Protein AF-A0A080YY09-F1 (afdb_monomer)

Organism: NCBI:txid1317066

Structure (mmCIF, N/CA/C/O backbone):
data_AF-A0A080YY09-F1
#
_entry.id   AF-A0A080YY09-F1
#
loop_
_atom_site.group_PDB
_atom_site.id
_atom_site.type_symbol
_atom_site.label_atom_id
_atom_site.label_alt_id
_atom_site.label_comp_id
_atom_site.label_asym_id
_atom_site.label_entity_id
_atom_site.label_seq_id
_atom_site.pdbx_PDB_ins_code
_atom_site.Cartn_x
_atom_site.Cartn_y
_atom_site.Cartn_z
_atom_site.occupancy
_atom_site.B_iso_or_equiv
_atom_site.auth_seq_id
_atom_site.auth_comp_id
_atom_site.auth_asym_id
_atom_site.auth_atom_id
_atom_site.pdbx_PDB_model_num
ATOM 1 N N . MET A 1 1 ? -15.129 48.599 1.456 1.00 38.81 1 MET A N 1
ATOM 2 C CA . MET A 1 1 ? -16.498 48.045 1.531 1.00 38.81 1 MET A CA 1
ATOM 3 C C . MET A 1 1 ? -16.406 46.542 1.775 1.00 38.81 1 MET A C 1
AT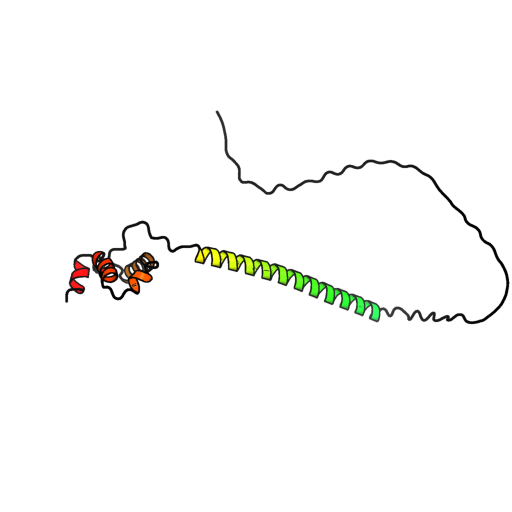OM 5 O O . MET A 1 1 ? -15.587 45.907 1.130 1.00 38.81 1 MET A O 1
ATOM 9 N N . ALA A 1 2 ? -17.228 46.050 2.710 1.00 42.97 2 ALA A N 1
ATOM 10 C CA . ALA A 1 2 ? -17.610 44.659 3.004 1.00 42.97 2 ALA A CA 1
ATOM 11 C C . ALA A 1 2 ? -16.547 43.654 3.515 1.00 42.97 2 ALA A C 1
ATOM 13 O O . ALA A 1 2 ? -15.834 43.005 2.757 1.00 42.97 2 ALA A O 1
ATOM 14 N N . LEU A 1 3 ? -16.560 43.473 4.844 1.00 51.44 3 LEU A N 1
ATOM 15 C CA . LEU A 1 3 ? -16.203 42.243 5.557 1.00 51.44 3 LEU A CA 1
ATOM 16 C C . LEU A 1 3 ? -17.074 41.071 5.079 1.00 51.44 3 LEU A C 1
ATOM 18 O O . LEU A 1 3 ? -18.233 41.314 4.773 1.00 51.44 3 LEU A O 1
ATOM 22 N N . ASN A 1 4 ? -16.577 39.829 5.143 1.00 49.72 4 ASN A N 1
ATOM 23 C CA . ASN A 1 4 ? -17.364 38.675 5.615 1.00 49.72 4 ASN A CA 1
ATOM 24 C C . ASN A 1 4 ? -16.468 37.445 5.842 1.00 49.72 4 ASN A C 1
ATOM 26 O O . ASN A 1 4 ? -16.168 36.665 4.943 1.00 49.72 4 ASN A O 1
ATOM 30 N N . ARG A 1 5 ? -16.036 37.295 7.095 1.00 50.12 5 ARG A N 1
ATOM 31 C CA . ARG A 1 5 ? -15.575 36.033 7.685 1.00 50.12 5 ARG A CA 1
ATOM 32 C C . ARG A 1 5 ? -16.795 35.340 8.308 1.00 50.12 5 ARG A C 1
ATOM 34 O O . ARG A 1 5 ? -17.715 36.041 8.725 1.00 50.12 5 ARG A O 1
ATOM 41 N N . SER A 1 6 ? -16.681 34.023 8.518 1.00 55.12 6 SER A N 1
ATOM 42 C CA . SER A 1 6 ? -17.500 33.139 9.388 1.00 55.12 6 SER A CA 1
ATOM 43 C C . SER A 1 6 ? -18.573 32.293 8.657 1.00 55.12 6 SER A C 1
ATOM 45 O O . SER A 1 6 ? -19.005 32.713 7.588 1.00 55.12 6 SER A O 1
ATOM 47 N N . PRO A 1 7 ? -19.051 31.143 9.209 1.00 55.28 7 PRO A N 1
ATOM 48 C CA . PRO A 1 7 ? -18.809 30.646 10.569 1.00 55.28 7 PRO A CA 1
ATOM 49 C C . PRO A 1 7 ? -18.536 29.141 10.758 1.00 55.28 7 PRO A C 1
ATOM 51 O O . PRO A 1 7 ? -19.174 28.260 10.196 1.00 55.28 7 PRO A O 1
ATOM 54 N N . ASN A 1 8 ? -17.637 28.882 11.706 1.00 44.91 8 ASN A N 1
ATOM 55 C CA . ASN A 1 8 ? -17.555 27.655 12.491 1.00 44.91 8 ASN A CA 1
ATOM 56 C C . ASN A 1 8 ? -18.797 27.567 13.416 1.00 44.91 8 ASN A C 1
ATOM 58 O O . ASN A 1 8 ? -19.003 28.501 14.202 1.00 44.91 8 ASN A O 1
ATOM 62 N N . PRO A 1 9 ? -19.636 26.518 13.357 1.00 52.38 9 PRO A N 1
ATOM 63 C CA . PRO A 1 9 ? -20.796 26.411 14.232 1.00 52.38 9 PRO A CA 1
ATOM 64 C C . PRO A 1 9 ? -20.376 25.869 15.605 1.00 52.38 9 PRO A C 1
ATOM 66 O O . PRO A 1 9 ? -20.048 24.697 15.767 1.00 52.38 9 PRO A O 1
ATOM 69 N N . ARG A 1 10 ? -20.405 26.730 16.630 1.00 57.19 10 ARG A N 1
ATOM 70 C CA . ARG A 1 10 ? -20.359 26.285 18.032 1.00 57.19 10 ARG A CA 1
ATOM 71 C C . ARG A 1 10 ? -21.714 25.687 18.448 1.00 57.19 10 ARG A C 1
ATOM 73 O O . ARG A 1 10 ? -22.747 26.207 18.020 1.00 57.19 10 ARG A O 1
ATOM 80 N N . PRO A 1 11 ? -21.745 24.683 19.344 1.00 46.56 11 PRO A N 1
ATOM 81 C CA . PRO A 1 11 ? -22.983 24.188 19.938 1.00 46.56 11 PRO A CA 1
ATOM 82 C C . PRO A 1 11 ? -23.660 25.283 20.770 1.00 46.56 11 PRO A C 1
ATOM 84 O O . PRO A 1 11 ? -23.044 25.912 21.634 1.00 46.56 11 PRO A O 1
ATOM 87 N N . ARG A 1 12 ? -24.942 25.521 20.496 1.00 53.28 12 ARG A N 1
ATOM 88 C CA . ARG A 1 12 ? -25.783 26.506 21.181 1.00 53.28 12 ARG A CA 1
ATOM 89 C C . ARG A 1 12 ? -26.104 26.003 22.590 1.00 53.28 12 ARG A C 1
ATOM 91 O O . ARG A 1 12 ? -26.908 25.092 22.747 1.00 53.28 12 ARG A O 1
ATOM 98 N N . GLN A 1 13 ? -25.511 26.616 23.614 1.00 45.34 13 GLN A N 1
ATOM 99 C CA . GLN A 1 13 ? -26.005 26.473 24.983 1.00 45.34 13 GLN A CA 1
ATOM 100 C C . GLN A 1 13 ? -27.384 27.135 25.091 1.00 45.34 13 GLN A C 1
ATOM 102 O O . GLN A 1 13 ? -27.532 28.332 24.836 1.00 45.34 13 GLN A O 1
ATOM 107 N N . GLN A 1 14 ? -28.403 26.356 25.451 1.00 44.34 14 GLN A N 1
ATOM 108 C CA . GLN A 1 14 ? -29.708 26.886 25.830 1.00 44.34 14 GLN A CA 1
ATOM 109 C C . GLN A 1 14 ? -29.612 27.455 27.248 1.00 44.34 14 GLN A C 1
ATOM 111 O O . GLN A 1 14 ? -29.390 26.737 28.220 1.00 44.34 14 GLN A O 1
ATOM 116 N N . ARG A 1 15 ? -29.750 28.779 27.354 1.00 41.41 15 ARG A N 1
ATOM 117 C CA . ARG A 1 15 ? -29.852 29.504 28.619 1.00 41.41 15 ARG A CA 1
ATOM 118 C C . ARG A 1 15 ? -31.329 29.616 29.015 1.00 41.41 15 ARG A C 1
ATOM 120 O O . ARG A 1 15 ? -32.157 30.014 28.202 1.00 41.41 15 ARG A O 1
ATOM 127 N N . ARG A 1 16 ? -31.580 29.251 30.275 1.00 44.41 16 ARG A N 1
ATOM 128 C CA . ARG A 1 16 ? -32.773 29.412 31.126 1.00 44.41 16 ARG A CA 1
ATOM 129 C C . ARG A 1 16 ? -33.778 30.492 30.693 1.00 44.41 16 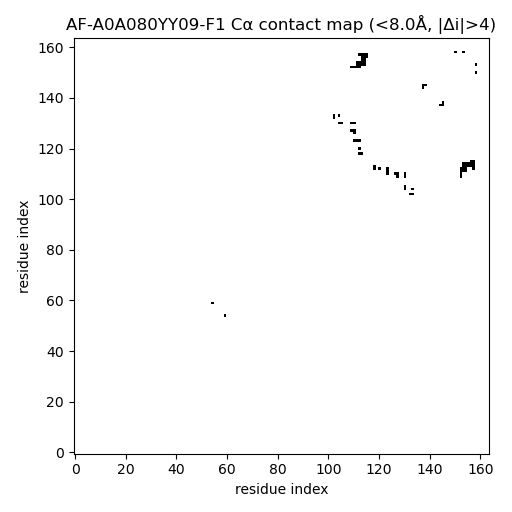ARG A C 1
ATOM 131 O O . ARG A 1 16 ? -33.380 31.633 30.463 1.00 44.41 16 ARG A O 1
ATOM 138 N N . ARG A 1 17 ? -35.074 30.174 30.793 1.00 40.00 17 ARG A N 1
ATOM 139 C CA . ARG A 1 17 ? -36.097 31.141 31.217 1.00 40.00 17 ARG A CA 1
ATOM 140 C C . ARG A 1 17 ? -36.647 30.713 32.573 1.00 40.00 17 ARG A C 1
ATOM 142 O O . ARG A 1 17 ? -37.019 29.563 32.765 1.00 40.00 17 ARG A O 1
ATOM 149 N N . HIS A 1 18 ? -36.553 31.655 33.495 1.00 37.75 18 HIS A N 1
ATOM 150 C CA . HIS A 1 18 ? -37.134 31.682 34.822 1.00 37.75 18 HIS A CA 1
ATOM 151 C C . HIS A 1 18 ? -38.303 32.657 34.684 1.00 37.75 18 HIS A C 1
ATOM 153 O O . HIS A 1 18 ? -38.074 33.785 34.245 1.00 37.75 18 HIS A O 1
ATOM 159 N N . GLU A 1 19 ? -39.516 32.207 34.967 1.00 47.28 19 GLU A N 1
ATOM 160 C CA . GLU A 1 19 ? -40.680 33.070 35.147 1.00 47.28 19 GLU A CA 1
ATOM 161 C C . GLU A 1 19 ? -41.194 32.759 36.551 1.00 47.28 19 GLU A C 1
ATOM 163 O O . GLU A 1 19 ? -41.622 31.646 36.853 1.00 47.28 19 GLU A O 1
ATOM 168 N N . GLU A 1 20 ? -40.969 33.728 37.428 1.00 44.62 20 GLU A N 1
ATOM 169 C CA . GLU A 1 20 ? -41.527 33.853 38.763 1.00 44.62 20 GLU A CA 1
ATOM 170 C C . GLU A 1 20 ? -42.828 34.634 38.589 1.00 44.62 20 GLU A C 1
ATOM 172 O O . GLU A 1 20 ? -42.803 35.689 37.955 1.00 44.62 20 GLU A O 1
ATOM 177 N N . ASP A 1 21 ? -43.943 34.144 39.128 1.00 42.28 21 ASP A N 1
ATOM 178 C CA . ASP A 1 21 ? -45.008 35.053 39.529 1.00 42.28 21 ASP A CA 1
ATOM 179 C C . ASP A 1 21 ? -45.765 34.526 40.749 1.00 42.28 21 ASP A C 1
ATOM 181 O O . ASP A 1 21 ? -46.012 33.329 40.920 1.00 42.28 21 ASP A O 1
ATOM 185 N N . THR A 1 22 ? -46.037 35.474 41.632 1.00 41.75 22 THR A N 1
ATOM 186 C CA . THR A 1 22 ? -46.423 35.341 43.035 1.00 41.75 22 THR A CA 1
ATOM 187 C C . THR A 1 22 ? -47.904 35.670 43.205 1.00 41.75 22 THR A C 1
ATOM 189 O O . THR A 1 22 ? -48.343 36.682 42.676 1.00 41.75 22 THR A O 1
ATOM 192 N N . ALA A 1 23 ? -48.637 34.878 43.999 1.00 33.62 23 ALA A N 1
ATOM 193 C CA . ALA A 1 23 ? -49.750 35.263 44.899 1.00 33.62 23 ALA A CA 1
ATOM 194 C C . ALA A 1 23 ? -50.483 33.972 45.324 1.00 33.62 23 ALA A C 1
ATOM 196 O O . ALA A 1 23 ? -50.887 33.182 44.480 1.00 33.62 23 ALA A O 1
ATOM 197 N N . ALA A 1 24 ? -50.480 33.582 46.602 1.00 36.78 24 ALA A N 1
ATOM 198 C CA . ALA A 1 24 ? -51.454 34.005 47.615 1.00 36.78 24 ALA A CA 1
ATOM 199 C C . ALA A 1 24 ? -52.913 33.838 47.153 1.00 36.78 24 ALA A C 1
ATOM 201 O O . ALA A 1 24 ? -53.372 34.636 46.351 1.00 36.78 24 ALA A O 1
ATOM 202 N N . ASP A 1 25 ? -53.634 32.842 47.678 1.00 32.41 25 ASP A N 1
ATOM 203 C CA . ASP A 1 25 ? -54.825 33.065 48.511 1.00 32.41 25 ASP A CA 1
ATOM 204 C C . ASP A 1 25 ? -55.395 31.730 49.036 1.00 32.41 25 ASP A C 1
ATOM 206 O O . ASP A 1 25 ? -55.032 30.635 48.610 1.00 32.41 25 ASP A O 1
ATOM 210 N N . ALA A 1 26 ? -56.232 31.884 50.047 1.00 31.84 26 ALA A N 1
ATOM 211 C CA . ALA A 1 26 ? -56.704 30.973 51.056 1.00 31.84 26 ALA A CA 1
ATOM 212 C C . ALA A 1 26 ? -57.734 29.907 50.629 1.00 31.84 26 ALA A C 1
ATOM 214 O O . ALA A 1 26 ? -58.303 29.909 49.544 1.00 31.84 26 ALA A O 1
ATOM 215 N N . ALA A 1 27 ? -58.056 29.106 51.651 1.00 35.84 27 ALA A N 1
ATOM 216 C CA . ALA A 1 27 ? -59.385 28.604 52.005 1.00 35.84 27 ALA A CA 1
ATOM 217 C C . ALA A 1 27 ? -59.699 27.130 51.690 1.00 35.84 27 ALA A C 1
ATOM 219 O O . ALA A 1 27 ? -60.125 26.749 50.610 1.00 35.84 27 ALA A O 1
ATOM 220 N N . SER A 1 28 ? -59.571 26.335 52.758 1.00 34.06 28 SER A N 1
ATOM 221 C CA . SER A 1 28 ? -60.676 25.622 53.414 1.00 34.06 28 SER A CA 1
ATOM 222 C C . SER A 1 28 ? -61.666 24.848 52.534 1.00 34.06 28 SER A C 1
ATOM 224 O O . SER A 1 28 ? -62.522 25.425 51.869 1.00 34.06 28 SER A O 1
ATOM 226 N N . SER A 1 29 ? -61.686 23.526 52.710 1.00 37.84 29 SER A N 1
ATOM 227 C CA . SER A 1 29 ? -62.950 22.798 52.864 1.00 37.84 29 SER A CA 1
ATOM 228 C C . SER A 1 29 ? -62.749 21.551 53.714 1.00 37.84 29 SER A C 1
ATOM 230 O O . SER A 1 29 ? -62.227 20.526 53.287 1.00 37.84 29 SER A O 1
ATOM 232 N N . THR A 1 30 ? -63.171 21.699 54.962 1.00 36.06 30 THR A N 1
ATOM 233 C CA . THR A 1 30 ? -63.613 20.661 55.882 1.00 36.06 30 THR A CA 1
ATOM 234 C C . THR A 1 30 ? -64.751 19.866 55.243 1.00 36.06 30 THR A C 1
ATOM 236 O O . THR A 1 30 ? -65.733 20.459 54.800 1.00 36.06 30 THR A O 1
ATOM 239 N N . GLN A 1 31 ? -64.692 18.536 55.286 1.00 38.78 31 GLN A N 1
ATOM 240 C CA . GLN A 1 31 ? -65.915 17.744 55.343 1.00 38.78 31 GLN A CA 1
ATOM 241 C C . GLN A 1 31 ? -65.738 16.597 56.334 1.00 38.78 31 GLN A C 1
ATOM 243 O O . GLN A 1 31 ? -64.990 15.647 56.135 1.00 38.78 31 GLN A O 1
ATOM 248 N N . SER A 1 32 ? -66.402 16.807 57.459 1.00 37.81 32 SER A N 1
ATOM 249 C CA . SER A 1 32 ? -66.756 15.870 58.507 1.00 37.81 32 SER A CA 1
ATOM 250 C C . SER A 1 32 ? -67.634 14.744 57.969 1.00 37.81 32 SER A C 1
ATOM 252 O O . SER A 1 32 ? -68.620 15.029 57.291 1.00 37.81 32 SER A O 1
ATOM 254 N N . ASP A 1 33 ? -67.361 13.512 58.390 1.00 35.28 33 ASP A N 1
ATOM 255 C CA . ASP A 1 33 ? -68.441 12.575 58.674 1.00 35.28 33 ASP A CA 1
ATOM 256 C C . ASP A 1 33 ? -68.175 11.875 60.010 1.00 35.28 33 ASP A C 1
ATOM 258 O O . ASP A 1 33 ? -67.083 11.375 60.289 1.00 35.28 33 ASP A O 1
ATOM 262 N N . THR A 1 34 ? -69.179 11.957 60.870 1.00 38.97 34 THR A N 1
ATOM 263 C CA . THR A 1 34 ? -69.212 11.478 62.250 1.00 38.97 34 THR A CA 1
ATOM 264 C C . THR A 1 34 ? -70.168 10.299 62.300 1.00 38.97 34 THR A C 1
ATOM 266 O O . THR A 1 34 ? -71.368 10.487 62.126 1.00 38.97 34 THR A O 1
ATOM 269 N N . GLY A 1 35 ? -69.660 9.109 62.613 1.00 34.41 35 GLY A N 1
ATOM 270 C CA . GLY A 1 35 ? -70.469 7.952 62.991 1.00 34.41 35 GLY A CA 1
ATOM 271 C C . GLY A 1 35 ? -69.986 7.404 64.328 1.00 34.41 35 GLY A C 1
ATOM 272 O O . GLY A 1 35 ? -68.943 6.764 64.398 1.00 34.41 35 GLY A O 1
ATOM 273 N N . VAL A 1 36 ? -70.731 7.703 65.391 1.00 38.78 36 VAL A N 1
ATOM 274 C CA . VAL A 1 36 ? -70.530 7.196 66.754 1.00 38.78 36 VAL A CA 1
ATOM 275 C C . VAL A 1 36 ? -71.241 5.851 66.898 1.00 38.78 36 VAL A C 1
ATOM 277 O O . VAL A 1 36 ? -72.421 5.754 66.572 1.00 38.78 36 VAL A O 1
ATOM 280 N N . ALA A 1 37 ? -70.567 4.861 67.480 1.00 41.22 37 ALA A N 1
ATOM 281 C CA . ALA A 1 37 ? -71.207 3.834 68.297 1.00 41.22 37 ALA A CA 1
ATOM 282 C C . ALA A 1 37 ? -70.211 3.352 69.361 1.00 41.22 37 ALA A C 1
ATOM 284 O O . ALA A 1 37 ? -69.169 2.776 69.061 1.00 41.22 37 ALA A O 1
ATOM 285 N N . THR A 1 38 ? -70.531 3.671 70.609 1.00 40.59 38 THR A N 1
ATOM 286 C CA . THR A 1 38 ? -69.945 3.122 71.831 1.00 40.59 38 THR A CA 1
ATOM 287 C C . THR A 1 38 ? -70.440 1.692 72.046 1.00 40.59 38 THR A C 1
ATOM 289 O O . THR A 1 38 ? -71.621 1.446 71.812 1.00 40.59 38 THR A O 1
ATOM 292 N N . ASP A 1 39 ? -69.592 0.803 72.570 1.00 35.97 39 ASP A N 1
ATOM 293 C CA . ASP A 1 39 ? -69.738 0.217 73.921 1.00 35.97 39 ASP A CA 1
ATOM 294 C C . ASP A 1 39 ? -69.119 -1.199 74.035 1.00 35.97 39 ASP A C 1
ATOM 296 O O . ASP A 1 39 ? -69.415 -2.052 73.206 1.00 35.97 39 ASP A O 1
ATOM 300 N N . SER A 1 40 ? -68.319 -1.391 75.103 1.00 41.78 40 SER A N 1
ATOM 301 C CA . SER A 1 40 ? -67.921 -2.641 75.799 1.00 41.78 40 SER A CA 1
ATOM 302 C C . SER A 1 40 ? -67.243 -3.763 74.968 1.00 41.78 40 SER A C 1
ATOM 304 O O . SER A 1 40 ? -67.617 -4.050 73.847 1.00 41.78 40 SER A O 1
ATOM 306 N N . GLU A 1 41 ? -66.209 -4.494 75.385 1.00 36.38 41 GLU A N 1
ATOM 307 C CA . GLU A 1 41 ? -65.696 -4.880 76.693 1.00 36.38 41 GLU A CA 1
ATOM 308 C C . GLU A 1 41 ? -64.269 -5.447 76.494 1.00 36.38 41 GLU A C 1
ATOM 310 O O . GLU A 1 41 ? -63.876 -5.841 75.398 1.00 36.38 41 GLU A O 1
ATOM 315 N N . LEU A 1 42 ? -63.514 -5.444 77.583 1.00 49.94 42 LEU A N 1
ATOM 316 C CA . LEU A 1 42 ? -62.181 -5.990 77.837 1.00 49.94 42 LEU A CA 1
ATOM 317 C C . LEU A 1 42 ? -61.810 -7.273 77.062 1.00 49.94 42 LEU A C 1
ATOM 319 O O . LEU A 1 42 ? -62.446 -8.303 77.251 1.00 49.94 42 LEU A O 1
ATOM 323 N N . ASP A 1 43 ? -60.672 -7.258 76.361 1.00 35.47 43 ASP A N 1
ATOM 324 C CA . ASP A 1 43 ? -59.753 -8.399 76.409 1.00 35.47 43 ASP A CA 1
ATOM 325 C C . ASP A 1 43 ? -58.303 -7.945 76.220 1.00 35.47 43 ASP A C 1
ATOM 327 O O . ASP A 1 43 ? -57.978 -7.091 75.388 1.00 35.47 43 ASP A O 1
ATOM 331 N N . MET A 1 44 ? -57.446 -8.482 77.081 1.00 54.44 44 MET A N 1
ATOM 332 C CA . MET A 1 44 ? -56.005 -8.324 77.016 1.00 54.44 44 MET A CA 1
ATOM 333 C C . MET A 1 44 ? -55.488 -8.965 75.731 1.00 54.44 44 MET A C 1
ATOM 335 O O . MET A 1 44 ? -55.701 -10.142 75.507 1.00 54.44 44 MET A O 1
ATOM 339 N N . ASP A 1 45 ? -54.711 -8.225 74.951 1.00 37.56 45 ASP A N 1
ATOM 340 C CA . ASP A 1 45 ? -53.326 -8.608 74.675 1.00 37.56 45 ASP A CA 1
ATOM 341 C C . ASP A 1 45 ? -52.706 -7.517 73.811 1.00 37.56 45 ASP A C 1
ATOM 343 O O . ASP A 1 45 ? -52.910 -7.414 72.603 1.00 37.56 45 ASP A O 1
ATOM 347 N N . ILE A 1 46 ? -51.946 -6.648 74.469 1.00 42.47 46 ILE A N 1
ATOM 348 C CA . ILE A 1 46 ? -51.023 -5.751 73.793 1.00 42.47 46 ILE A CA 1
ATOM 349 C C . ILE A 1 46 ? -49.801 -6.618 73.476 1.00 42.47 46 ILE A C 1
ATOM 351 O O . ILE A 1 46 ? -49.060 -6.940 74.411 1.00 42.47 46 ILE A O 1
ATOM 355 N N . PRO A 1 47 ? -49.489 -6.970 72.213 1.00 42.97 47 PRO A N 1
ATOM 356 C CA . PRO A 1 47 ? -48.135 -7.373 71.895 1.00 42.97 47 PRO A CA 1
ATOM 357 C C . PRO A 1 47 ? -47.275 -6.107 71.947 1.00 42.97 47 PRO A C 1
ATOM 359 O O . PRO A 1 47 ? -46.940 -5.498 70.932 1.00 42.97 47 PRO A O 1
ATOM 362 N N . HIS A 1 48 ? -46.893 -5.700 73.157 1.00 43.44 48 HIS A N 1
ATOM 363 C CA . HIS A 1 48 ? -45.765 -4.807 73.363 1.00 43.44 48 HIS A CA 1
ATOM 364 C C . HIS A 1 48 ? -44.505 -5.630 73.074 1.00 43.44 48 HIS A C 1
ATOM 366 O O . HIS A 1 48 ? -43.774 -6.037 73.967 1.00 43.44 48 HIS A O 1
ATOM 372 N N . SER A 1 49 ? -44.226 -5.870 71.794 1.00 43.22 49 SER A N 1
ATOM 373 C CA . SER A 1 49 ? -42.843 -6.026 71.349 1.00 43.22 49 SER A CA 1
ATOM 374 C C . SER A 1 49 ? -42.320 -4.652 70.963 1.00 43.22 49 SER A C 1
ATOM 376 O O . SER A 1 49 ? -41.984 -4.376 69.816 1.00 43.22 49 SER A O 1
ATOM 378 N N . THR A 1 50 ? -42.204 -3.777 71.964 1.00 51.88 50 THR A N 1
ATOM 379 C CA . THR A 1 50 ? -41.209 -2.708 71.901 1.00 51.88 50 THR A CA 1
ATOM 380 C C . THR A 1 50 ? -39.854 -3.348 72.188 1.00 51.88 50 THR A C 1
ATOM 382 O O . THR A 1 50 ? -39.270 -3.153 73.247 1.00 51.88 50 THR A O 1
ATOM 385 N N . GLN A 1 51 ? -39.346 -4.145 71.249 1.00 46.09 51 GLN A N 1
ATOM 386 C CA . GLN A 1 51 ? -37.913 -4.395 71.172 1.00 46.09 51 GLN A CA 1
ATOM 387 C C . GLN A 1 51 ? -37.365 -3.464 70.095 1.00 46.09 51 GLN A C 1
ATOM 389 O O . GLN A 1 51 ? -36.948 -3.875 69.016 1.00 46.09 51 GLN A O 1
ATOM 394 N N . GLN A 1 52 ? -37.388 -2.164 70.395 1.00 47.03 52 GLN A N 1
ATOM 395 C CA . GLN A 1 52 ? -36.391 -1.280 69.815 1.00 47.03 52 GLN A CA 1
ATOM 396 C C . GLN A 1 52 ? -35.071 -1.703 70.457 1.00 47.03 52 GLN A C 1
ATOM 398 O O . GLN A 1 52 ? -34.714 -1.240 71.540 1.00 47.03 52 GLN A O 1
ATOM 403 N N . SER A 1 53 ? -34.389 -2.661 69.820 1.00 54.72 53 SER A N 1
ATOM 404 C CA . SER A 1 53 ? -32.967 -2.878 70.059 1.00 54.72 53 SER A CA 1
ATOM 405 C C . SER A 1 53 ? -32.289 -1.512 70.055 1.00 54.72 53 SER A C 1
ATOM 407 O O . SER A 1 53 ? -32.646 -0.673 69.216 1.00 54.72 53 SER A O 1
ATOM 409 N N . PRO A 1 54 ? -31.330 -1.256 70.960 1.00 55.38 54 PRO A N 1
ATOM 410 C CA . PRO A 1 54 ? -30.517 -0.062 70.828 1.00 55.38 54 PRO A CA 1
ATOM 411 C C . PRO A 1 54 ? -29.973 -0.091 69.403 1.00 55.38 54 PRO A C 1
ATOM 413 O O . PRO A 1 54 ? -29.485 -1.133 68.958 1.00 55.38 54 PRO A O 1
ATOM 416 N N . VAL A 1 55 ? -30.153 0.996 68.651 1.00 63.59 55 VAL A N 1
ATOM 417 C CA . VAL A 1 55 ? -29.523 1.131 67.340 1.00 63.59 55 VAL A CA 1
ATOM 418 C C . VAL A 1 55 ? -28.036 1.075 67.641 1.00 63.59 55 VAL A C 1
ATOM 420 O O . VAL A 1 55 ? -27.468 2.056 68.113 1.00 63.59 55 VAL A O 1
ATOM 423 N N . ASP A 1 56 ? -27.450 -0.117 67.532 1.00 73.81 56 ASP A N 1
ATOM 424 C CA . ASP A 1 56 ? -26.064 -0.332 67.896 1.00 73.81 56 ASP A CA 1
ATOM 425 C C . ASP A 1 56 ? -25.262 0.579 66.963 1.00 73.81 56 ASP A C 1
ATOM 427 O O . ASP A 1 56 ? -25.326 0.404 65.737 1.00 73.81 56 ASP A O 1
ATOM 431 N N . PRO A 1 57 ? -24.560 1.596 67.490 1.00 74.25 57 PRO A N 1
ATOM 432 C CA . PRO A 1 57 ? -23.815 2.528 66.658 1.00 74.25 57 PRO A CA 1
ATOM 433 C C . PRO A 1 57 ? -22.805 1.794 65.762 1.00 74.25 57 PRO A C 1
ATOM 435 O O . PRO A 1 57 ? -22.505 2.274 64.665 1.00 74.25 57 PRO A O 1
ATOM 438 N N . MET A 1 58 ? -22.343 0.597 66.155 1.00 79.69 58 MET A N 1
ATOM 439 C CA . MET A 1 58 ? -21.528 -0.261 65.292 1.00 79.69 58 MET A CA 1
ATOM 440 C C . MET A 1 58 ? -22.313 -0.923 64.151 1.00 79.69 58 MET A C 1
ATOM 442 O O . MET A 1 58 ? -21.766 -1.068 63.055 1.00 79.69 58 MET A O 1
ATOM 446 N N . ALA A 1 59 ? -23.579 -1.292 64.354 1.00 87.00 59 ALA A N 1
ATOM 447 C CA . ALA A 1 59 ? -24.435 -1.816 63.286 1.00 87.00 59 ALA A CA 1
ATOM 448 C C . ALA A 1 59 ? -24.760 -0.730 62.246 1.00 87.00 59 ALA A C 1
ATOM 450 O O . ALA A 1 59 ? -24.690 -0.986 61.043 1.00 87.00 59 ALA A O 1
ATOM 451 N N . MET A 1 60 ? -25.008 0.505 62.694 1.00 87.62 60 MET A N 1
ATOM 452 C CA . MET A 1 60 ? -25.233 1.644 61.797 1.00 87.62 60 MET A CA 1
ATOM 453 C C . MET A 1 60 ? -23.966 2.025 61.013 1.00 87.62 60 MET A C 1
ATOM 455 O O . MET A 1 60 ? -24.028 2.217 59.799 1.00 87.62 60 MET A O 1
ATOM 459 N N . MET A 1 61 ? -22.800 2.077 61.671 1.00 89.38 61 MET A N 1
ATOM 460 C CA . MET A 1 61 ? -21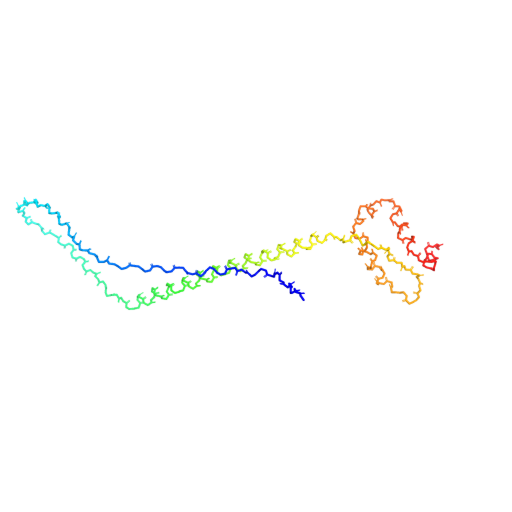.502 2.297 61.009 1.00 89.38 61 MET A CA 1
ATOM 461 C C . MET A 1 61 ? -21.211 1.235 59.942 1.00 89.38 61 MET A C 1
ATOM 463 O O . MET A 1 61 ? -20.758 1.574 58.847 1.00 89.38 61 MET A O 1
ATOM 467 N N . ARG A 1 62 ? -21.503 -0.042 60.229 1.00 90.81 62 ARG A N 1
ATOM 468 C CA . ARG A 1 62 ? -21.382 -1.129 59.245 1.00 90.81 62 ARG A CA 1
ATOM 469 C C . ARG A 1 62 ? -22.294 -0.913 58.048 1.00 90.81 62 ARG A C 1
ATOM 471 O O . ARG A 1 62 ? -21.817 -1.011 56.923 1.00 90.81 62 ARG A O 1
ATOM 478 N N . GLN A 1 63 ? -23.552 -0.546 58.279 1.00 92.94 63 GLN A N 1
ATOM 479 C CA . GLN A 1 63 ? -24.496 -0.255 57.202 1.00 92.94 63 GLN A CA 1
ATOM 480 C C . GLN A 1 63 ? -24.035 0.927 56.332 1.00 92.94 63 GLN A C 1
ATOM 482 O O . GLN A 1 63 ? -24.130 0.860 55.108 1.00 92.94 63 GLN A O 1
ATOM 487 N N . ILE A 1 64 ? -23.484 1.988 56.932 1.00 91.44 64 ILE A N 1
ATOM 488 C CA . ILE A 1 64 ? -22.944 3.142 56.193 1.00 91.44 64 ILE A CA 1
ATOM 489 C C . ILE A 1 64 ? -21.714 2.744 55.371 1.00 91.44 64 ILE A C 1
ATOM 491 O O . ILE A 1 64 ? -21.609 3.132 54.206 1.00 91.44 64 ILE A O 1
ATOM 495 N N . PHE A 1 65 ? -20.792 1.964 55.944 1.00 93.31 65 PHE A N 1
ATOM 496 C CA . PHE A 1 65 ? -19.619 1.469 55.221 1.00 93.31 65 PHE A CA 1
ATOM 497 C C . PHE A 1 65 ? -20.026 0.559 54.060 1.00 93.31 65 PHE A C 1
ATOM 499 O O . PHE A 1 65 ? -19.517 0.694 52.948 1.00 93.31 65 PHE A O 1
ATOM 506 N N . GLU A 1 66 ? -20.991 -0.327 54.292 1.00 93.06 66 GLU A N 1
ATOM 507 C CA . GLU A 1 66 ? -21.514 -1.227 53.276 1.00 93.06 66 GLU A CA 1
ATOM 508 C C . GLU A 1 66 ? -22.193 -0.450 52.144 1.00 93.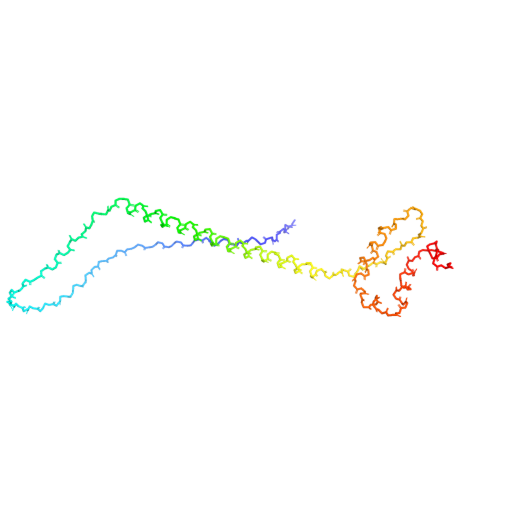06 66 GLU A C 1
ATOM 510 O O . GLU A 1 66 ? -21.860 -0.679 50.978 1.00 93.06 66 GLU A O 1
ATOM 515 N N . TYR A 1 67 ? -23.026 0.547 52.466 1.00 93.50 67 TYR A N 1
ATOM 516 C CA . TYR A 1 67 ? -23.651 1.441 51.487 1.00 93.50 67 TYR A CA 1
ATOM 517 C C . TYR A 1 67 ? -22.623 2.260 50.695 1.00 93.50 67 TYR A C 1
ATOM 519 O O . TYR A 1 67 ? -22.717 2.358 49.470 1.00 93.50 67 TYR A O 1
ATOM 527 N N . MET A 1 68 ? -21.606 2.824 51.358 1.00 90.25 68 MET A N 1
ATOM 528 C CA . MET A 1 68 ? -20.525 3.535 50.665 1.00 90.25 68 MET A CA 1
ATOM 529 C C . MET A 1 68 ? -19.742 2.599 49.746 1.00 90.25 68 MET A C 1
ATOM 531 O O . MET A 1 68 ? -19.460 2.965 48.608 1.00 90.25 68 MET A O 1
ATOM 535 N N . SER A 1 69 ? -19.428 1.384 50.200 1.00 92.19 69 SER A N 1
ATOM 536 C CA . SER A 1 69 ? -18.680 0.408 49.405 1.00 92.19 69 SER A CA 1
ATOM 537 C C . SER A 1 69 ? -19.466 -0.063 48.176 1.00 92.19 69 SER A C 1
ATOM 539 O O . SER A 1 69 ? -18.905 -0.172 47.082 1.00 92.19 69 SER A O 1
ATOM 541 N N . THR A 1 70 ? -20.778 -0.275 48.316 1.00 90.38 70 THR A N 1
ATOM 542 C CA . THR A 1 70 ? -21.666 -0.635 47.201 1.00 90.38 70 THR A CA 1
ATOM 543 C C . THR A 1 70 ? -21.849 0.534 46.245 1.00 90.38 70 THR A C 1
ATOM 545 O O . THR A 1 70 ? -21.703 0.349 45.036 1.00 90.38 70 THR A O 1
ATOM 548 N N . THR A 1 71 ? -22.066 1.743 46.765 1.00 89.81 71 THR A N 1
ATOM 549 C CA . THR A 1 71 ? -22.180 2.971 45.963 1.00 89.81 71 THR A CA 1
ATOM 550 C C . THR A 1 71 ? -20.897 3.244 45.177 1.00 89.81 71 THR A C 1
ATOM 552 O O . THR A 1 71 ? -20.945 3.521 43.978 1.00 89.81 71 THR A O 1
ATOM 555 N N . GLN A 1 72 ? -19.729 3.116 45.812 1.00 89.19 72 GLN A N 1
ATOM 556 C CA . GLN A 1 72 ? -18.433 3.318 45.163 1.00 89.19 72 GLN A CA 1
ATOM 557 C C . GLN A 1 72 ? -18.192 2.282 44.058 1.00 89.19 72 GLN A C 1
ATOM 559 O O . GLN A 1 72 ? -17.731 2.639 42.971 1.00 89.19 72 GLN A O 1
ATOM 564 N N . ARG A 1 73 ? -18.538 1.011 44.305 1.00 88.31 73 ARG A N 1
ATOM 565 C CA . ARG A 1 73 ? -18.398 -0.064 43.314 1.00 88.31 73 ARG A CA 1
ATOM 566 C C . ARG A 1 73 ? -19.347 0.128 42.127 1.00 88.31 73 ARG A C 1
ATOM 568 O O . ARG A 1 73 ? -18.926 -0.061 40.988 1.00 88.31 73 ARG A O 1
ATOM 575 N N . GLN A 1 7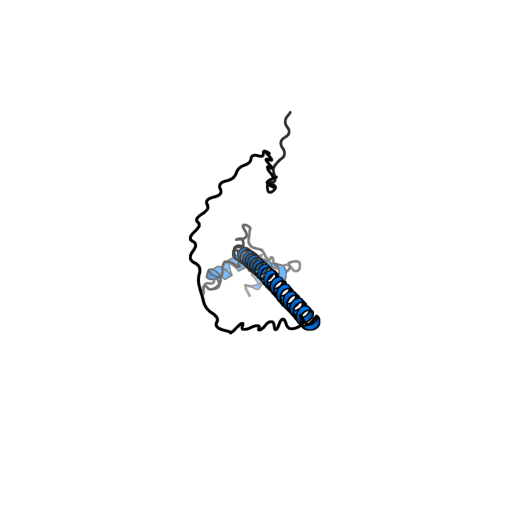4 ? -20.592 0.540 42.372 1.00 89.62 74 GLN A N 1
ATOM 576 C CA . GLN A 1 74 ? -21.546 0.861 41.305 1.00 89.62 74 GLN A CA 1
ATOM 577 C C . GLN A 1 74 ? -21.065 2.030 40.445 1.00 89.62 74 GLN A C 1
ATOM 579 O O . GLN A 1 74 ? -21.105 1.940 39.219 1.00 89.62 74 GLN A O 1
ATOM 584 N N . ASN A 1 75 ? -20.575 3.100 41.073 1.00 91.06 75 ASN A N 1
ATOM 585 C CA . ASN A 1 75 ? -20.116 4.284 40.352 1.00 91.06 75 ASN A CA 1
ATOM 586 C C . ASN A 1 75 ? -18.878 3.972 39.487 1.00 91.06 75 ASN A C 1
ATOM 588 O O . ASN A 1 75 ? -18.835 4.337 38.311 1.00 91.06 75 ASN A O 1
ATOM 592 N N . GLN A 1 76 ? -17.926 3.188 40.015 1.00 87.69 76 GLN A N 1
ATOM 593 C CA . GLN A 1 76 ? -16.813 2.671 39.208 1.00 87.69 76 GLN A CA 1
ATOM 594 C C . GLN A 1 76 ? -17.300 1.809 38.040 1.00 87.69 76 GLN A C 1
ATOM 596 O O . GLN A 1 76 ? -16.886 2.047 36.910 1.00 87.69 76 GLN A O 1
ATOM 601 N N . GLY A 1 77 ? -18.209 0.858 38.281 1.00 92.25 77 GLY A N 1
ATOM 602 C CA . GLY A 1 77 ? -18.720 -0.025 37.229 1.00 92.25 77 GLY A CA 1
ATOM 603 C C . GLY A 1 77 ? -19.389 0.738 36.085 1.00 92.25 77 GLY A C 1
ATOM 604 O O . GLY A 1 77 ? -19.143 0.439 34.917 1.00 92.25 77 GLY A O 1
ATOM 605 N N . GLN A 1 78 ? -20.171 1.768 36.412 1.00 91.19 78 GLN A N 1
ATOM 606 C CA . GLN A 1 78 ? -20.854 2.599 35.422 1.00 91.19 78 GLN A CA 1
ATOM 607 C C . GLN A 1 78 ? -19.858 3.422 34.583 1.00 91.19 78 GLN A C 1
ATOM 609 O O . GLN A 1 78 ? -19.970 3.467 33.355 1.00 91.19 78 GLN A O 1
ATOM 614 N N . MET A 1 79 ? -18.832 4.006 35.218 1.00 93.06 79 MET A N 1
ATOM 615 C CA . MET A 1 79 ? -17.760 4.718 34.512 1.00 93.06 79 MET A CA 1
ATOM 616 C C . MET A 1 79 ? -16.965 3.775 33.601 1.00 93.06 79 MET A C 1
ATOM 618 O O . MET A 1 79 ? -16.705 4.114 32.445 1.00 93.06 79 MET A O 1
ATOM 622 N N . THR A 1 80 ? -16.610 2.582 34.087 1.00 94.94 80 THR A N 1
ATOM 623 C CA . THR A 1 80 ? -15.887 1.584 33.289 1.00 94.94 80 THR A CA 1
ATOM 624 C C . THR A 1 80 ? -16.698 1.157 32.070 1.00 94.94 80 THR A C 1
ATOM 626 O O . THR A 1 80 ? -16.138 1.046 30.982 1.00 94.94 80 THR A O 1
ATOM 629 N N . GLN A 1 81 ? -18.013 0.972 32.217 1.00 95.19 81 GLN A N 1
ATOM 630 C CA . GLN A 1 81 ? -18.893 0.625 31.099 1.00 95.19 81 GLN A CA 1
ATOM 631 C C . GLN A 1 81 ? -18.924 1.720 30.030 1.00 95.19 81 GLN A C 1
ATOM 633 O O . GLN A 1 81 ? -18.775 1.430 28.843 1.00 95.19 81 GLN A O 1
ATOM 638 N N . MET A 1 82 ? -19.074 2.979 30.448 1.00 95.75 82 MET A N 1
ATOM 639 C CA . MET A 1 82 ? -19.086 4.114 29.525 1.00 95.75 82 MET A CA 1
ATOM 640 C C . MET A 1 82 ? -17.741 4.270 28.807 1.00 95.75 82 MET A C 1
ATOM 642 O O . MET A 1 82 ? -17.711 4.449 27.588 1.00 95.75 82 MET A O 1
ATOM 646 N N . LEU A 1 83 ? -16.629 4.119 29.530 1.00 96.62 83 LEU A N 1
ATOM 647 C CA . LEU A 1 83 ? -15.295 4.178 28.938 1.00 96.62 83 LEU A CA 1
ATOM 648 C C . LEU A 1 83 ? -15.080 3.043 27.931 1.00 96.62 83 LEU A C 1
ATOM 650 O O . LEU A 1 83 ? -14.590 3.280 26.830 1.00 96.62 83 LEU A O 1
ATOM 654 N N . GLN A 1 84 ? -15.491 1.823 28.275 1.00 96.19 84 GLN A N 1
ATOM 655 C CA . GLN A 1 84 ? -15.374 0.671 27.385 1.00 96.19 84 GLN A CA 1
ATOM 656 C C . GLN A 1 84 ? -16.178 0.881 26.095 1.00 96.19 84 GLN A C 1
ATOM 658 O O . GLN A 1 84 ? -15.676 0.601 25.007 1.00 96.19 84 GLN A O 1
ATOM 663 N N . GLN A 1 85 ? -17.384 1.447 26.196 1.00 96.06 85 GLN A N 1
ATOM 664 C CA . GLN A 1 85 ? -18.202 1.779 25.030 1.00 96.06 85 GLN A CA 1
ATOM 665 C C . GLN A 1 85 ? -17.549 2.867 24.161 1.00 96.06 85 GLN A C 1
ATOM 667 O O . GLN A 1 85 ? -17.538 2.752 22.935 1.00 96.06 85 GLN A O 1
ATOM 672 N N . GLN A 1 86 ? -16.951 3.892 24.779 1.00 94.69 86 GLN A N 1
ATOM 673 C CA . GLN A 1 86 ? -16.223 4.939 24.058 1.00 94.69 86 GLN A CA 1
ATOM 674 C C . GLN A 1 86 ? -15.004 4.375 23.314 1.00 94.69 86 GLN A C 1
ATOM 676 O O . GLN A 1 86 ? -14.789 4.711 22.148 1.00 94.69 86 GLN A O 1
ATOM 681 N N . VAL A 1 87 ? -14.230 3.498 23.961 1.00 96.12 87 VAL A N 1
ATOM 682 C CA . VAL A 1 87 ? -13.070 2.835 23.345 1.00 96.12 87 VAL A CA 1
ATOM 683 C C . VAL A 1 87 ? -13.510 1.952 22.180 1.00 96.12 87 VAL A C 1
ATOM 685 O O . VAL A 1 87 ? -12.892 2.005 21.117 1.00 96.12 87 VAL A O 1
ATOM 688 N N . LEU A 1 88 ? -14.599 1.195 22.338 1.00 96.75 88 LEU A N 1
ATOM 689 C CA . LEU A 1 88 ? -15.142 0.355 21.271 1.00 96.75 88 LEU A CA 1
ATOM 690 C C . LEU A 1 88 ? -15.537 1.192 20.047 1.00 96.75 88 LEU A C 1
ATOM 692 O O . LEU A 1 88 ? -15.178 0.847 18.922 1.00 96.75 88 LEU A O 1
ATOM 696 N N . LEU A 1 89 ? -16.226 2.318 20.260 1.00 95.69 89 LEU A N 1
ATOM 697 C CA . LEU A 1 89 ? -16.626 3.212 19.174 1.00 95.69 89 LEU A CA 1
ATOM 698 C C . LEU A 1 89 ? -15.411 3.842 18.479 1.00 95.69 89 LEU A C 1
ATOM 700 O O . LEU A 1 89 ? -15.377 3.930 17.252 1.00 95.69 89 LEU A O 1
ATOM 704 N N . GLN A 1 90 ? -14.399 4.253 19.247 1.00 91.44 90 GLN A N 1
ATOM 705 C CA . GLN A 1 90 ? -13.170 4.817 18.690 1.00 91.44 90 GLN A CA 1
ATOM 706 C C . GLN A 1 90 ? -12.404 3.773 17.863 1.00 91.44 90 GLN A C 1
ATOM 708 O O . GLN A 1 90 ? -11.946 4.079 16.763 1.00 91.44 90 GLN A O 1
ATOM 713 N N . GLN A 1 91 ? -12.327 2.529 18.347 1.00 92.94 91 GLN A N 1
ATOM 714 C CA . GLN A 1 91 ? -11.712 1.422 17.618 1.00 92.94 91 GLN A CA 1
ATOM 715 C C . GLN A 1 91 ? -12.486 1.102 16.334 1.00 92.94 91 GLN A C 1
ATOM 717 O O . GLN A 1 91 ? -11.871 0.929 15.283 1.00 92.94 91 GLN A O 1
ATOM 722 N N . GLN A 1 92 ? -13.821 1.086 16.391 1.00 92.62 92 GLN A N 1
ATOM 723 C CA . GLN A 1 92 ? -14.657 0.878 15.211 1.00 92.62 92 GLN A CA 1
ATOM 724 C C . GLN A 1 92 ? -14.462 1.997 14.185 1.00 92.62 92 GLN A C 1
ATOM 726 O O . GLN A 1 92 ? -14.298 1.702 13.005 1.00 92.62 92 GLN A O 1
ATOM 731 N N . MET A 1 93 ? -14.426 3.266 14.607 1.00 91.31 93 MET A N 1
ATOM 732 C CA . MET A 1 93 ? -14.145 4.376 13.692 1.00 91.31 93 MET A CA 1
ATOM 733 C C . MET A 1 93 ? -12.757 4.270 13.067 1.00 91.31 93 MET A C 1
ATOM 735 O O . MET A 1 93 ? -12.623 4.500 11.869 1.00 91.31 93 MET A O 1
ATOM 739 N N . LEU A 1 94 ? -11.734 3.901 13.843 1.00 87.56 94 LEU A N 1
ATOM 740 C CA . LEU A 1 94 ? -10.386 3.715 13.312 1.00 87.56 94 LEU A CA 1
ATOM 741 C C . LEU A 1 94 ? -10.347 2.564 12.301 1.00 87.56 94 LEU A C 1
ATOM 743 O O . LEU A 1 94 ? -9.804 2.723 11.214 1.00 87.56 94 LEU A O 1
ATOM 747 N N . GLN A 1 95 ? -10.974 1.431 12.617 1.00 85.94 95 GLN A N 1
ATOM 748 C CA . GLN A 1 95 ? -11.051 0.287 11.711 1.00 85.94 95 GLN A CA 1
ATOM 749 C C . GLN A 1 95 ? -11.845 0.625 10.444 1.00 85.94 95 GLN A C 1
ATOM 751 O O . GLN A 1 95 ? -11.407 0.292 9.347 1.00 85.94 95 GLN A O 1
ATOM 756 N N . ALA A 1 96 ? -12.960 1.347 10.571 1.00 82.81 96 ALA A N 1
ATOM 757 C CA . ALA A 1 96 ? -13.740 1.831 9.439 1.00 82.81 96 ALA A CA 1
ATOM 758 C C . ALA A 1 96 ? -12.944 2.828 8.594 1.00 82.81 96 ALA A C 1
ATOM 760 O O . ALA A 1 96 ? -13.019 2.769 7.376 1.00 82.81 96 ALA A O 1
ATOM 761 N N . GLN A 1 97 ? -12.149 3.708 9.205 1.00 79.06 97 GLN A N 1
ATOM 762 C CA . GLN A 1 97 ? -11.278 4.631 8.481 1.00 79.06 97 GLN A CA 1
ATOM 763 C C . GLN A 1 97 ? -10.167 3.876 7.742 1.00 79.06 97 GLN A C 1
ATOM 765 O O . GLN A 1 97 ? -9.925 4.162 6.576 1.00 79.06 97 GLN A O 1
ATOM 770 N N . MET A 1 98 ? -9.547 2.877 8.371 1.00 75.25 98 MET A N 1
ATOM 771 C CA . MET A 1 98 ? -8.541 2.013 7.741 1.00 75.25 98 MET A CA 1
ATOM 772 C C . 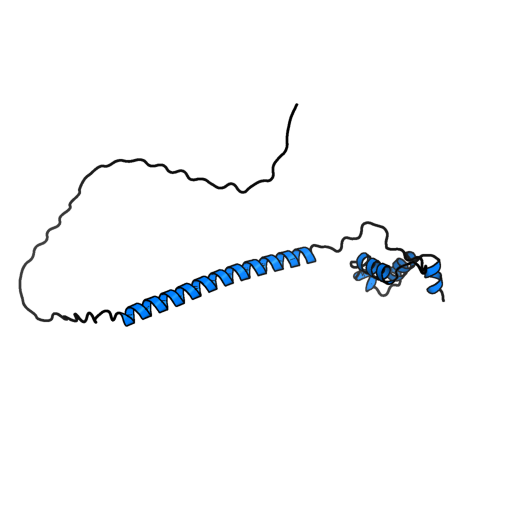MET A 1 98 ? -9.133 1.185 6.591 1.00 75.25 98 MET A C 1
ATOM 774 O O . MET A 1 98 ? -8.521 1.096 5.534 1.00 75.25 98 MET A O 1
ATOM 778 N N . ALA A 1 99 ? -10.339 0.639 6.756 1.00 70.94 99 ALA A N 1
ATOM 779 C CA . ALA A 1 99 ? -11.039 -0.114 5.714 1.00 70.94 99 ALA A CA 1
ATOM 780 C C . ALA A 1 99 ? -11.601 0.787 4.595 1.00 70.94 99 ALA A C 1
ATOM 782 O O . ALA A 1 99 ? -11.673 0.380 3.437 1.00 70.94 99 ALA A O 1
ATOM 783 N N . ALA A 1 100 ? -12.004 2.019 4.925 1.00 64.69 100 ALA A N 1
ATOM 784 C CA . ALA A 1 100 ? -12.512 3.009 3.974 1.00 64.69 100 ALA A CA 1
ATOM 785 C C . ALA A 1 100 ? -11.397 3.778 3.258 1.00 64.69 100 ALA A C 1
ATOM 787 O O . ALA A 1 100 ? -11.664 4.391 2.218 1.00 64.69 100 ALA A O 1
ATOM 788 N N . GLN A 1 101 ? -10.154 3.714 3.749 1.00 61.19 101 GLN A N 1
ATOM 789 C CA . GLN A 1 101 ? -8.979 3.954 2.922 1.00 61.19 101 GLN A CA 1
ATOM 790 C C . GLN A 1 101 ? -8.902 2.835 1.880 1.00 61.19 101 GLN A C 1
ATOM 792 O O . GLN A 1 101 ? -8.071 1.937 1.952 1.00 61.19 101 GLN A O 1
ATOM 797 N N . LYS A 1 102 ? -9.777 2.909 0.867 1.00 53.66 102 LYS A N 1
ATOM 798 C CA . LYS A 1 102 ? -9.515 2.287 -0.428 1.00 53.66 102 LYS A CA 1
ATOM 799 C C . LYS A 1 102 ? -8.081 2.666 -0.766 1.00 53.66 102 LYS A C 1
ATOM 801 O O . LYS A 1 102 ? -7.819 3.878 -0.763 1.00 53.66 102 LYS A O 1
ATOM 806 N N . PRO A 1 103 ? -7.178 1.703 -1.029 1.00 54.72 103 PRO A N 1
ATOM 807 C CA . PRO A 1 103 ? -5.832 2.039 -1.446 1.00 54.72 103 PRO A CA 1
ATOM 808 C C . PRO A 1 103 ? -6.025 2.968 -2.630 1.00 54.72 103 PRO A C 1
ATOM 810 O O . PRO A 1 103 ? -6.694 2.612 -3.606 1.00 54.72 103 PRO A O 1
ATOM 813 N N . GLN A 1 104 ? -5.647 4.233 -2.453 1.00 53.12 104 GLN A N 1
ATOM 814 C CA . GLN A 1 104 ? -5.896 5.246 -3.461 1.00 53.12 104 GLN A CA 1
ATOM 815 C C . GLN A 1 104 ? -5.252 4.685 -4.720 1.00 53.12 104 GLN A C 1
ATOM 817 O O . GLN A 1 104 ? -4.044 4.460 -4.708 1.00 53.12 104 GLN A O 1
ATOM 822 N N . LYS A 1 105 ? -6.035 4.385 -5.769 1.00 52.69 105 LYS A N 1
ATOM 823 C CA . LYS A 1 105 ? -5.465 4.076 -7.083 1.00 52.69 105 LYS A CA 1
ATOM 824 C C . LYS A 1 105 ? -4.605 5.289 -7.405 1.00 52.69 105 LYS A C 1
ATOM 826 O O . LYS A 1 105 ? -5.160 6.356 -7.681 1.00 52.69 105 LYS A O 1
ATOM 831 N N . LYS A 1 106 ? -3.288 5.180 -7.193 1.00 56.84 106 LYS A N 1
ATOM 832 C CA . LYS A 1 106 ? -2.372 6.317 -7.252 1.00 56.84 106 LYS A CA 1
ATOM 833 C C . LYS A 1 106 ? -2.541 6.887 -8.652 1.00 56.84 106 LYS A C 1
ATOM 835 O O . LYS A 1 106 ? -2.232 6.232 -9.638 1.00 56.84 106 LYS A O 1
ATOM 840 N N . LYS A 1 107 ? -3.132 8.080 -8.733 1.00 55.59 107 LYS A N 1
ATOM 841 C CA . LYS A 1 107 ? -3.566 8.745 -9.972 1.00 55.59 107 LYS A CA 1
ATOM 842 C C . LYS A 1 107 ? -2.367 9.379 -10.693 1.00 55.59 107 LYS A C 1
ATOM 844 O O . LYS A 1 107 ? -2.423 10.525 -11.125 1.00 55.59 107 LYS A O 1
ATOM 849 N N . GLY A 1 108 ? -1.256 8.654 -10.719 1.00 69.38 108 GLY A N 1
ATOM 850 C CA . GLY A 1 108 ? 0.034 9.061 -11.249 1.00 69.38 108 GLY A CA 1
ATOM 851 C C . GLY A 1 108 ? 0.708 7.885 -11.942 1.00 69.38 108 GLY A C 1
ATOM 852 O O . GLY A 1 108 ? 0.228 6.750 -11.875 1.00 69.38 108 GLY A O 1
ATOM 853 N N . ASN A 1 109 ? 1.811 8.175 -12.622 1.00 80.12 109 ASN A N 1
ATOM 854 C CA . ASN A 1 109 ? 2.597 7.151 -13.297 1.00 80.12 109 ASN A CA 1
ATOM 855 C C . ASN A 1 109 ? 3.114 6.114 -12.282 1.00 80.12 109 ASN A C 1
ATOM 857 O O . ASN A 1 109 ? 3.387 6.480 -11.131 1.00 80.12 109 ASN A O 1
ATOM 861 N N . PRO A 1 110 ? 3.230 4.837 -12.684 1.00 87.62 110 PRO A N 1
ATOM 862 C CA . PRO A 1 110 ? 3.853 3.818 -11.851 1.00 87.62 110 PRO A CA 1
ATOM 863 C C . PRO A 1 110 ? 5.307 4.201 -11.515 1.00 87.62 110 PRO A C 1
ATOM 865 O O . PRO A 1 110 ? 5.949 4.921 -12.287 1.00 87.62 110 PRO A O 1
ATOM 868 N N . PRO A 1 111 ? 5.842 3.754 -10.365 1.00 91.06 111 PRO A N 1
ATOM 869 C CA . PRO A 1 111 ? 7.247 3.954 -10.025 1.00 91.06 111 PRO A CA 1
ATOM 870 C C . PRO A 1 111 ? 8.165 3.299 -11.064 1.00 91.06 111 PRO A C 1
ATOM 872 O O . PRO A 1 111 ? 8.007 2.121 -11.375 1.00 91.06 111 PRO A O 1
ATOM 875 N N . ILE A 1 112 ? 9.148 4.048 -11.564 1.00 91.75 112 ILE A N 1
ATOM 876 C CA . ILE A 1 112 ? 10.134 3.564 -12.541 1.00 91.75 112 ILE A CA 1
ATOM 877 C C . ILE A 1 112 ? 11.454 3.276 -11.824 1.00 91.75 112 ILE A C 1
ATOM 879 O O . ILE A 1 112 ? 11.899 4.093 -11.017 1.00 91.75 112 ILE A O 1
ATOM 883 N N . PHE A 1 113 ? 12.091 2.148 -12.143 1.00 93.56 113 PHE A N 1
ATOM 884 C CA . PHE A 1 113 ? 13.429 1.795 -11.656 1.00 93.56 113 PHE A CA 1
ATOM 885 C C . PHE A 1 113 ? 14.411 1.740 -12.813 1.00 93.56 113 PHE A C 1
ATOM 887 O O . PHE A 1 113 ? 14.253 0.920 -13.715 1.00 93.56 113 PHE A O 1
ATOM 894 N N . ASN A 1 114 ? 15.429 2.600 -12.807 1.00 91.62 114 ASN A N 1
ATOM 895 C CA . ASN A 1 114 ? 16.350 2.689 -13.936 1.00 91.62 114 ASN A CA 1
ATOM 896 C C . ASN A 1 114 ? 17.483 1.665 -13.861 1.00 91.62 114 ASN A C 1
ATOM 898 O O . ASN A 1 114 ? 18.126 1.443 -14.884 1.00 91.62 114 ASN A O 1
ATOM 902 N N . GLY A 1 115 ? 17.726 1.045 -12.703 1.00 89.00 115 GLY A N 1
ATOM 903 C CA . GLY A 1 115 ? 18.825 0.096 -12.496 1.00 89.00 115 GLY A CA 1
ATOM 904 C C . GLY A 1 115 ? 20.178 0.775 -12.291 1.00 89.00 115 GLY A C 1
ATOM 905 O O . GLY A 1 115 ? 21.217 0.172 -12.554 1.00 89.00 115 GLY A O 1
ATOM 906 N N . GLN A 1 116 ? 20.182 2.044 -11.876 1.00 90.69 116 GLN A N 1
ATOM 907 C CA . GLN A 1 116 ? 21.410 2.777 -11.570 1.00 90.69 116 GLN A CA 1
ATOM 908 C C . GLN A 1 116 ? 21.847 2.516 -10.125 1.00 90.69 116 GLN A C 1
ATOM 910 O O . GLN A 1 116 ? 21.020 2.280 -9.254 1.00 90.69 116 GLN A O 1
ATOM 915 N N . ALA A 1 117 ? 23.146 2.628 -9.834 1.00 86.50 117 ALA A N 1
ATOM 916 C CA . ALA A 1 117 ? 23.665 2.441 -8.470 1.00 86.50 117 ALA A CA 1
ATOM 917 C C . ALA A 1 117 ? 23.145 3.487 -7.460 1.00 86.50 117 ALA A C 1
ATOM 919 O O . ALA A 1 117 ? 23.230 3.279 -6.255 1.00 86.50 117 ALA A O 1
ATOM 920 N N . SER A 1 118 ? 22.640 4.621 -7.954 1.00 89.38 118 SER A N 1
ATOM 921 C CA . SER A 1 118 ? 21.980 5.659 -7.159 1.00 89.38 118 SER A CA 1
ATOM 922 C C . SER A 1 118 ? 20.503 5.377 -6.887 1.00 89.38 118 SER A C 1
ATOM 924 O O . SER A 1 118 ? 19.903 6.091 -6.086 1.00 89.38 118 SER A O 1
ATOM 926 N N . ASP A 1 119 ? 19.904 4.414 -7.590 1.00 91.00 119 ASP A N 1
ATOM 927 C CA . ASP A 1 119 ? 18.499 4.078 -7.4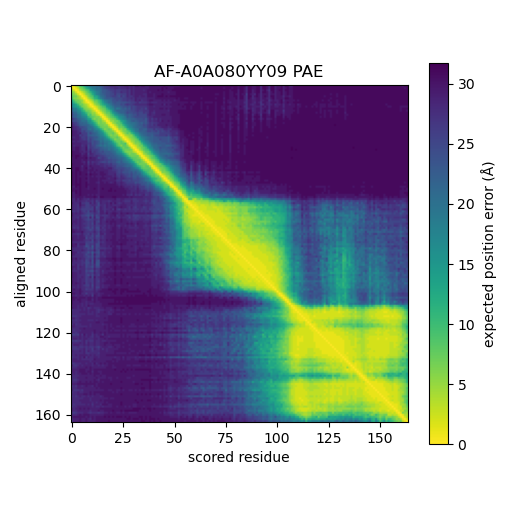10 1.00 91.00 119 ASP A CA 1
ATOM 928 C C . ASP A 1 119 ? 18.341 3.238 -6.141 1.00 91.00 119 ASP A C 1
ATOM 930 O O . ASP A 1 119 ? 19.045 2.251 -5.926 1.00 91.00 119 ASP A O 1
ATOM 934 N N . ASP A 1 120 ? 17.386 3.622 -5.304 1.00 94.00 120 ASP A N 1
ATOM 935 C CA . ASP A 1 120 ? 17.043 2.878 -4.100 1.00 94.00 120 ASP A CA 1
ATOM 936 C C . ASP A 1 120 ? 16.065 1.747 -4.457 1.00 94.00 120 ASP A C 1
ATOM 938 O O . ASP A 1 120 ? 14.879 1.979 -4.718 1.00 94.00 120 ASP A O 1
ATOM 942 N N . LEU A 1 121 ? 16.589 0.519 -4.506 1.00 90.94 121 LEU A N 1
ATOM 943 C CA . LEU A 1 121 ? 15.820 -0.679 -4.846 1.00 90.94 121 LEU A CA 1
ATOM 944 C C . LEU A 1 121 ? 14.706 -0.951 -3.830 1.00 90.94 121 LEU A C 1
ATOM 946 O O . LEU A 1 121 ? 13.587 -1.272 -4.226 1.00 90.94 121 LEU A O 1
ATOM 950 N N . GLU A 1 122 ? 14.993 -0.794 -2.539 1.00 94.31 122 GLU A N 1
ATOM 951 C CA . GLU A 1 122 ? 14.035 -1.059 -1.461 1.00 94.31 122 GLU A CA 1
ATOM 952 C C . GLU A 1 122 ? 12.877 -0.062 -1.522 1.00 94.31 122 GLU A C 1
ATOM 954 O O . GLU A 1 122 ? 11.701 -0.436 -1.455 1.00 94.31 122 GLU A O 1
ATOM 959 N N . LEU A 1 123 ? 13.193 1.218 -1.739 1.00 93.94 123 LEU A N 1
ATOM 960 C CA . LEU A 1 123 ? 12.175 2.249 -1.908 1.00 93.94 123 LEU A CA 1
ATOM 961 C C . LEU A 1 123 ? 11.324 2.019 -3.163 1.00 93.94 123 LEU A C 1
ATOM 963 O O . LEU A 1 123 ? 10.110 2.262 -3.132 1.00 93.94 123 LEU A O 1
ATOM 967 N N . TRP A 1 124 ? 11.929 1.562 -4.264 1.00 93.12 124 TRP A N 1
ATOM 968 C CA . TRP A 1 124 ? 11.188 1.241 -5.482 1.00 93.12 124 TRP A CA 1
ATOM 969 C C . TRP A 1 124 ? 10.274 0.025 -5.297 1.00 93.12 124 TRP A C 1
ATOM 971 O O . TRP A 1 124 ? 9.099 0.108 -5.669 1.00 93.12 124 TRP A O 1
ATOM 981 N N . LEU A 1 125 ? 10.763 -1.055 -4.679 1.00 92.56 125 LEU A N 1
ATOM 982 C CA . LEU A 1 125 ? 9.966 -2.246 -4.365 1.00 92.56 125 LEU A CA 1
ATOM 983 C C . LEU A 1 125 ? 8.768 -1.876 -3.490 1.00 92.56 125 LEU A C 1
ATOM 985 O O . LEU A 1 125 ? 7.627 -2.149 -3.868 1.00 92.56 125 LEU A O 1
ATOM 989 N N . PHE A 1 126 ? 9.008 -1.148 -2.396 1.00 90.75 126 PHE A N 1
ATOM 990 C CA . PHE A 1 126 ? 7.942 -0.668 -1.520 1.00 90.75 126 PHE A CA 1
ATOM 991 C C . PHE A 1 126 ? 6.932 0.198 -2.285 1.00 90.75 126 PHE A C 1
ATOM 993 O O . PHE A 1 126 ? 5.721 -0.007 -2.207 1.00 90.75 126 PHE A O 1
ATOM 1000 N N . SER A 1 127 ? 7.407 1.163 -3.075 1.00 89.19 127 SER A N 1
ATOM 1001 C CA . SER A 1 127 ? 6.528 2.064 -3.827 1.00 89.19 127 SER A CA 1
ATOM 1002 C C . SER A 1 127 ? 5.673 1.327 -4.859 1.00 89.19 127 SER A C 1
ATOM 1004 O O . SER A 1 127 ? 4.509 1.705 -5.049 1.00 89.19 127 SER A O 1
ATOM 1006 N N . THR A 1 128 ? 6.241 0.298 -5.492 1.00 90.44 128 THR A N 1
ATOM 1007 C CA . THR A 1 128 ? 5.602 -0.564 -6.495 1.00 90.44 128 THR A CA 1
ATOM 1008 C C . THR A 1 128 ? 4.555 -1.465 -5.850 1.00 90.44 128 THR A C 1
ATOM 1010 O O . THR A 1 128 ? 3.410 -1.460 -6.299 1.00 90.44 128 THR A O 1
ATOM 1013 N N . GLU A 1 129 ? 4.874 -2.132 -4.739 1.00 88.94 129 GLU A N 1
ATOM 1014 C CA . GLU A 1 129 ? 3.910 -2.931 -3.968 1.00 88.94 129 GLU A CA 1
ATOM 1015 C C . GLU A 1 129 ? 2.719 -2.072 -3.520 1.00 88.94 129 GLU A C 1
ATOM 1017 O O . GLU A 1 129 ? 1.558 -2.430 -3.722 1.00 88.94 129 GLU A O 1
ATOM 1022 N N . GLN A 1 130 ? 2.986 -0.865 -3.011 1.00 87.12 130 GLN A N 1
ATOM 1023 C CA . GLN A 1 130 ? 1.919 0.059 -2.633 1.00 87.12 130 GLN A CA 1
ATOM 1024 C C . GLN A 1 130 ? 1.088 0.526 -3.841 1.00 87.12 130 GLN A C 1
ATOM 1026 O O . GLN A 1 130 ? -0.125 0.705 -3.715 1.00 87.12 130 GLN A O 1
ATOM 1031 N N . TYR A 1 131 ? 1.711 0.746 -5.006 1.00 87.38 131 TYR A N 1
ATOM 1032 C CA . TYR A 1 131 ? 1.012 1.152 -6.233 1.00 87.38 131 TYR A CA 1
ATOM 1033 C C . TYR A 1 131 ? 0.079 0.049 -6.749 1.00 87.38 131 TYR A C 1
ATOM 1035 O O . TYR A 1 131 ? -1.059 0.341 -7.129 1.00 87.38 131 TYR A O 1
ATOM 1043 N N . TYR A 1 132 ? 0.534 -1.205 -6.701 1.00 86.88 132 TYR A N 1
ATOM 1044 C CA . TYR A 1 132 ? -0.204 -2.365 -7.196 1.00 86.88 132 TYR A CA 1
ATOM 1045 C C . TYR A 1 132 ? -1.005 -3.121 -6.122 1.00 86.88 132 TYR A C 1
ATOM 1047 O O . TYR A 1 132 ? -1.607 -4.145 -6.416 1.00 86.88 132 TYR A O 1
ATOM 1055 N N . SER A 1 133 ? -1.119 -2.579 -4.909 1.00 85.44 133 SER A N 1
ATOM 1056 C CA . SER A 1 133 ? -1.849 -3.189 -3.780 1.00 85.44 133 SER A CA 1
ATOM 1057 C C . SER A 1 133 ? -3.311 -3.576 -4.065 1.00 85.44 133 SER A C 1
ATOM 1059 O O . SER A 1 133 ? -3.855 -4.459 -3.409 1.00 85.44 133 SER A O 1
ATOM 1061 N N . ASN A 1 134 ? -3.956 -2.943 -5.051 1.00 83.62 134 ASN A N 1
ATOM 1062 C CA . ASN A 1 134 ? -5.323 -3.263 -5.481 1.00 83.62 134 ASN A CA 1
ATOM 1063 C C . ASN A 1 134 ? -5.413 -4.276 -6.633 1.00 83.62 134 ASN A C 1
ATOM 1065 O O . ASN A 1 134 ? -6.526 -4.616 -7.024 1.00 83.62 134 ASN A O 1
ATOM 1069 N N . TYR A 1 135 ? -4.292 -4.710 -7.206 1.00 83.88 135 TYR A N 1
ATOM 1070 C CA . TYR A 1 135 ? -4.255 -5.566 -8.398 1.00 83.88 135 TYR A CA 1
ATOM 1071 C C . TYR A 1 135 ? -4.186 -7.052 -8.023 1.00 83.88 135 TYR A C 1
ATOM 1073 O O . TYR A 1 135 ? -3.559 -7.862 -8.700 1.00 83.88 135 TYR A O 1
ATOM 1081 N N . ALA A 1 136 ? -4.786 -7.416 -6.884 1.00 82.38 136 ALA A N 1
ATOM 1082 C CA . ALA A 1 136 ? -4.712 -8.766 -6.337 1.00 82.38 136 ALA A CA 1
ATOM 1083 C C . ALA A 1 136 ? -5.292 -9.813 -7.301 1.00 82.38 136 ALA A C 1
ATOM 1085 O O . ALA A 1 136 ? -4.781 -10.925 -7.366 1.00 82.38 136 ALA A O 1
ATOM 1086 N N . GLU A 1 137 ? -6.324 -9.450 -8.065 1.00 83.00 137 GLU A N 1
ATOM 1087 C CA . GLU A 1 137 ? -6.924 -10.328 -9.072 1.00 83.00 137 GLU A CA 1
ATOM 1088 C C . GLU A 1 137 ? -5.971 -10.550 -10.256 1.00 83.00 137 GLU A C 1
ATOM 1090 O O . GLU A 1 137 ? -5.749 -11.695 -10.651 1.00 83.00 137 GLU A O 1
ATOM 1095 N N . GLU A 1 138 ? -5.339 -9.495 -10.783 1.00 83.06 138 GLU A N 1
ATOM 1096 C CA . GLU A 1 138 ? -4.371 -9.629 -11.879 1.00 83.06 138 GLU A CA 1
ATOM 1097 C C . GLU A 1 138 ? -3.092 -10.359 -11.436 1.00 83.06 138 GLU A C 1
ATOM 1099 O O . GLU A 1 138 ? -2.552 -11.163 -12.195 1.00 83.06 138 GLU A O 1
ATOM 1104 N N . MET A 1 139 ? -2.644 -10.149 -10.194 1.00 82.75 139 MET A N 1
ATOM 1105 C CA . MET A 1 139 ? -1.503 -10.857 -9.596 1.00 82.75 139 MET A CA 1
ATOM 1106 C C . MET A 1 139 ? -1.750 -12.355 -9.395 1.00 82.75 139 MET A C 1
ATOM 1108 O O . MET A 1 139 ? -0.806 -13.138 -9.428 1.00 82.75 139 MET A O 1
ATOM 1112 N N . GLN A 1 140 ? -2.999 -12.751 -9.141 1.00 82.56 140 GLN A N 1
ATOM 1113 C CA . GLN A 1 140 ? -3.385 -14.155 -8.965 1.00 82.56 140 GLN A CA 1
ATOM 1114 C C . GLN A 1 140 ? -3.674 -14.858 -10.292 1.00 82.56 140 GLN A C 1
ATOM 1116 O O . GLN A 1 140 ? -3.829 -16.079 -10.314 1.00 82.56 140 GLN A O 1
ATOM 1121 N N . SER A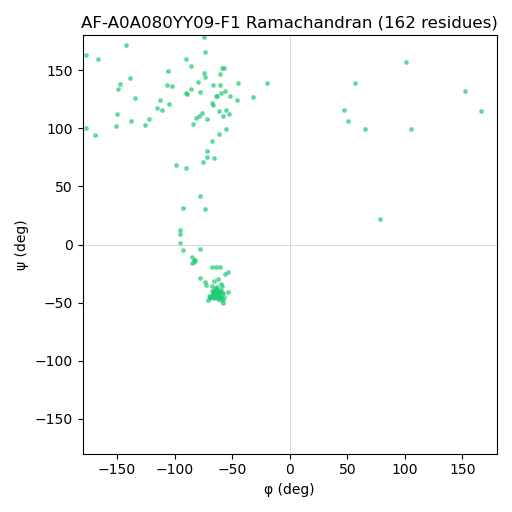 1 141 ? -3.759 -14.111 -11.394 1.00 82.00 141 SER A N 1
ATOM 1122 C CA . SER A 1 141 ? -3.898 -14.712 -12.712 1.00 82.00 141 SER A CA 1
ATOM 1123 C C . SER A 1 141 ? -2.620 -15.475 -13.075 1.00 82.00 141 SER A C 1
ATOM 1125 O O . SER A 1 141 ? -1.514 -14.976 -12.891 1.00 82.00 141 SER A O 1
ATOM 1127 N N . GLU A 1 142 ? -2.751 -16.673 -13.648 1.00 78.56 142 GLU A N 1
ATOM 1128 C CA . GLU A 1 142 ? -1.616 -17.436 -14.202 1.00 78.56 142 GLU A CA 1
ATOM 1129 C C . GLU A 1 142 ? -1.116 -16.838 -15.537 1.00 78.56 142 GLU A C 1
ATOM 1131 O O . GLU A 1 142 ? -0.658 -17.550 -16.431 1.00 78.56 142 GLU A O 1
ATOM 1136 N N . SER A 1 143 ? -1.251 -15.521 -15.712 1.00 82.25 143 SER A N 1
ATOM 1137 C CA . SER A 1 143 ? -0.849 -14.797 -16.912 1.00 82.25 143 SER A CA 1
ATOM 1138 C C . SER A 1 143 ? 0.423 -13.995 -16.653 1.00 82.25 143 SER A C 1
ATOM 1140 O O . SER A 1 143 ? 0.670 -13.503 -15.552 1.00 82.25 143 SER A O 1
ATOM 1142 N N . SER A 1 144 ? 1.238 -13.820 -17.693 1.00 87.00 144 SER A N 1
ATOM 1143 C CA . SER A 1 144 ? 2.401 -12.935 -17.624 1.00 87.00 144 SER A CA 1
ATOM 1144 C C . SER A 1 144 ? 2.029 -11.457 -17.753 1.00 87.00 144 SER A C 1
ATOM 1146 O O . SER A 1 144 ? 2.903 -10.611 -17.605 1.00 87.00 144 SER A O 1
ATOM 1148 N N . ASP A 1 145 ? 0.761 -11.109 -17.988 1.00 87.62 145 ASP A N 1
ATOM 1149 C CA . ASP A 1 145 ? 0.334 -9.736 -18.286 1.00 87.62 145 ASP A CA 1
ATOM 1150 C C . ASP A 1 145 ? 0.637 -8.764 -17.142 1.00 87.62 145 ASP A C 1
ATOM 1152 O O . ASP A 1 145 ? 1.113 -7.643 -17.365 1.00 87.62 145 ASP A O 1
ATOM 1156 N N . PHE A 1 146 ? 0.432 -9.208 -15.900 1.00 89.00 146 PHE A N 1
ATOM 1157 C CA . PHE A 1 146 ? 0.776 -8.405 -14.732 1.00 89.00 146 PHE A CA 1
ATOM 1158 C C . PHE A 1 146 ? 2.293 -8.200 -14.623 1.00 89.00 146 PHE A C 1
ATOM 1160 O O . PHE A 1 146 ? 2.759 -7.075 -14.447 1.00 89.00 146 PHE A O 1
ATOM 1167 N N . VAL A 1 147 ? 3.077 -9.263 -14.815 1.00 88.75 147 VAL A N 1
ATOM 1168 C CA . VAL A 1 147 ? 4.546 -9.198 -14.793 1.00 88.75 147 VAL A CA 1
ATOM 1169 C C . VAL A 1 147 ? 5.067 -8.286 -15.909 1.00 88.75 147 VAL A C 1
ATOM 1171 O O . VAL A 1 147 ? 5.883 -7.406 -15.645 1.00 88.75 147 VAL A O 1
ATOM 1174 N N . ASN A 1 148 ? 4.524 -8.401 -17.122 1.00 90.31 148 ASN A N 1
ATOM 1175 C CA . ASN A 1 148 ? 4.843 -7.537 -18.262 1.00 90.31 148 ASN A CA 1
ATOM 1176 C C . ASN A 1 148 ? 4.552 -6.063 -17.955 1.00 90.31 148 ASN A C 1
ATOM 1178 O O . ASN A 1 148 ? 5.305 -5.182 -18.367 1.00 90.31 148 ASN A O 1
ATOM 1182 N N . THR A 1 149 ? 3.491 -5.787 -17.194 1.00 89.31 149 THR A N 1
ATOM 1183 C CA . THR A 1 149 ? 3.163 -4.430 -16.741 1.00 89.31 149 THR A CA 1
ATOM 1184 C C . THR A 1 149 ? 4.230 -3.878 -15.794 1.00 89.31 149 THR A C 1
ATOM 1186 O O . THR A 1 149 ? 4.577 -2.703 -15.900 1.00 89.31 149 THR A O 1
ATOM 1189 N N . ILE A 1 150 ? 4.787 -4.700 -14.898 1.00 89.31 150 ILE A N 1
ATOM 1190 C CA . ILE A 1 150 ? 5.896 -4.294 -14.019 1.00 89.31 150 ILE A CA 1
ATOM 1191 C C . ILE A 1 150 ? 7.189 -4.100 -14.824 1.00 89.31 150 ILE A C 1
ATOM 1193 O O . ILE A 1 150 ? 7.847 -3.070 -14.665 1.00 89.31 150 ILE A O 1
ATOM 1197 N N . ILE A 1 151 ? 7.516 -5.030 -15.730 1.00 89.81 151 ILE A N 1
ATOM 1198 C CA . ILE A 1 151 ? 8.709 -4.965 -16.595 1.00 89.81 151 ILE A CA 1
ATOM 1199 C C . ILE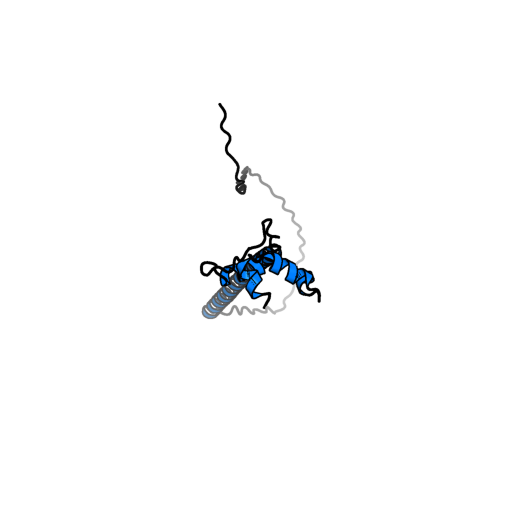 A 1 151 ? 8.685 -3.713 -17.480 1.00 89.81 151 ILE A C 1
ATOM 1201 O O . ILE A 1 151 ? 9.709 -3.049 -17.637 1.00 89.81 151 ILE A O 1
ATOM 1205 N N . ALA A 1 152 ? 7.518 -3.328 -18.004 1.00 89.12 152 ALA A N 1
ATOM 1206 C CA . ALA A 1 152 ? 7.361 -2.115 -18.807 1.00 89.12 152 ALA A CA 1
ATOM 1207 C C . ALA A 1 152 ? 7.728 -0.822 -18.049 1.00 89.12 152 ALA A C 1
ATOM 1209 O O . ALA A 1 152 ? 8.021 0.193 -18.681 1.00 89.12 152 ALA A O 1
ATOM 1210 N N . ASN A 1 153 ? 7.748 -0.861 -16.712 1.00 90.75 153 ASN A N 1
ATOM 1211 C CA . ASN A 1 153 ? 8.154 0.259 -15.860 1.00 90.75 153 ASN A CA 1
ATOM 1212 C C . ASN A 1 153 ? 9.629 0.196 -15.438 1.00 90.75 153 ASN A C 1
ATOM 1214 O O . ASN A 1 153 ? 10.096 1.067 -14.703 1.00 90.75 153 ASN A O 1
ATOM 1218 N N . LEU A 1 154 ? 10.381 -0.807 -15.888 1.00 92.25 154 LEU A N 1
ATOM 1219 C CA . LEU A 1 154 ? 11.828 -0.842 -15.724 1.00 92.25 154 LEU A CA 1
ATOM 1220 C C . LEU A 1 154 ? 12.490 0.045 -16.778 1.00 92.25 154 LEU A C 1
ATOM 1222 O O . LEU A 1 154 ? 12.094 0.065 -17.943 1.00 92.25 154 LEU A O 1
ATOM 1226 N N . GLY A 1 155 ? 13.529 0.770 -16.381 1.00 89.25 155 GLY A N 1
ATOM 1227 C CA . GLY A 1 155 ? 14.374 1.517 -17.301 1.00 89.25 155 GLY A CA 1
ATOM 1228 C C . GLY A 1 155 ? 15.301 0.594 -18.103 1.00 89.25 155 GLY A C 1
ATOM 1229 O O . GLY A 1 155 ? 15.498 -0.567 -17.733 1.00 89.25 155 GLY A O 1
ATOM 1230 N N . PRO A 1 156 ? 15.927 1.102 -19.181 1.00 87.38 156 PRO A N 1
ATOM 1231 C CA . PRO A 1 156 ? 16.714 0.286 -20.105 1.00 87.38 156 PRO A CA 1
ATOM 1232 C C . PRO A 1 156 ? 17.805 -0.551 -19.431 1.00 87.38 156 PRO A C 1
ATOM 1234 O O . PRO A 1 156 ? 17.969 -1.715 -19.772 1.00 87.38 156 PRO A O 1
ATOM 1237 N N . THR A 1 157 ? 18.527 0.003 -18.449 1.00 87.25 157 THR A N 1
ATOM 1238 C CA . THR A 1 157 ? 19.585 -0.738 -17.744 1.00 87.25 157 THR A CA 1
ATOM 1239 C C . THR A 1 157 ? 19.010 -1.902 -16.939 1.00 87.25 157 THR A C 1
ATOM 1241 O O . THR A 1 157 ? 19.513 -3.015 -17.051 1.00 87.25 157 THR A O 1
ATOM 1244 N N . ALA A 1 158 ? 17.932 -1.683 -16.182 1.00 86.50 158 ALA A N 1
ATOM 1245 C CA . ALA A 1 158 ? 17.274 -2.733 -15.405 1.00 86.50 158 ALA A CA 1
ATOM 1246 C C . ALA A 1 158 ? 16.703 -3.851 -16.298 1.00 86.50 158 ALA A C 1
ATOM 1248 O O . ALA A 1 158 ? 16.871 -5.027 -15.986 1.00 86.50 158 ALA A O 1
ATOM 1249 N N . GLN A 1 159 ? 16.123 -3.510 -17.455 1.00 85.25 159 GLN A N 1
ATOM 1250 C CA . GLN A 1 159 ? 15.621 -4.509 -18.411 1.00 85.25 159 GLN A CA 1
ATOM 1251 C C . GLN A 1 159 ? 16.728 -5.426 -18.963 1.00 85.25 159 GLN A C 1
ATOM 1253 O O . GLN A 1 159 ? 16.475 -6.594 -19.257 1.00 85.25 159 GLN A O 1
ATOM 1258 N N . THR A 1 160 ? 17.978 -4.949 -19.070 1.00 83.00 160 THR A N 1
ATOM 1259 C CA . THR A 1 160 ? 19.091 -5.811 -19.521 1.00 83.00 160 THR A CA 1
ATOM 1260 C C . THR A 1 160 ? 19.450 -6.923 -18.534 1.00 83.00 160 THR A C 1
ATOM 1262 O O . THR A 1 160 ? 20.094 -7.894 -18.934 1.00 83.00 160 THR A O 1
ATOM 1265 N N . TRP A 1 161 ? 19.055 -6.803 -17.263 1.00 75.19 161 TRP A N 1
ATOM 1266 C CA . TRP A 1 161 ? 19.257 -7.850 -16.256 1.00 75.19 161 TRP A CA 1
ATOM 1267 C C . TRP A 1 161 ? 18.238 -8.979 -16.386 1.00 75.19 161 TRP A C 1
ATOM 1269 O O . TRP A 1 161 ? 18.569 -10.118 -16.084 1.00 75.19 161 TRP A O 1
ATOM 1279 N N . ASP A 1 162 ? 17.044 -8.663 -16.883 1.00 62.69 162 ASP A N 1
ATOM 1280 C CA . ASP A 1 162 ? 15.929 -9.599 -17.066 1.00 62.69 162 ASP A CA 1
ATOM 1281 C C . ASP A 1 162 ? 16.042 -10.414 -18.374 1.00 62.69 162 ASP A C 1
ATOM 1283 O O . ASP A 1 162 ? 15.365 -11.413 -18.574 1.00 62.69 162 ASP A O 1
ATOM 1287 N N . SER A 1 163 ? 16.931 -10.002 -19.288 1.00 61.94 163 SER A N 1
ATOM 1288 C CA . SER A 1 163 ? 17.131 -10.628 -20.610 1.00 61.94 163 SER A CA 1
ATOM 1289 C C . SER A 1 163 ? 18.275 -11.658 -20.664 1.00 61.94 163 SER A C 1
ATOM 1291 O O . SER A 1 163 ? 18.722 -12.010 -21.760 1.00 61.94 163 SER A O 1
ATOM 1293 N N . ARG A 1 164 ? 18.809 -12.091 -19.516 1.00 51.41 164 ARG A N 1
ATOM 1294 C CA . ARG A 1 164 ? 19.876 -13.106 -19.420 1.00 51.41 164 ARG A CA 1
ATOM 1295 C C . ARG A 1 164 ? 19.352 -14.407 -18.842 1.00 51.41 164 ARG A C 1
ATOM 1297 O O . ARG A 1 164 ? 19.815 -15.455 -19.340 1.00 51.41 164 ARG A O 1
#

Secondary structure (DSSP, 8-state):
--------------------------------------------------------HHHHHHHHHHHHHHHHHHHHHHHHHHHHHHHHHHHHHHHHHHHH------SSPPPPB---TTS-HHHHHHHHHHHHTT-HHHHHSSSSHHHHHHHTTB-HHHHHHHT-

Sequence (164 aa):
MALNRSPNPRPRQQRRRHEEDTAADAASSTQSDTGVATDSELDMDIPHSTQQSPVDPMAMMRQIFEYMSTTQRQNQGQMTQMLQQQVLLQQQMLQAQMAAQKPQKKKGNPPIFNGQASDDLELWLFSTEQYYSNYAEEMQSESSDFVNTIIANLGPTAQTWDSR

Solvent-accessible surface area (backbone atoms only — not comparable to full-atom values): 10950 Å² total; per-residue (Å²): 137,83,87,86,85,87,82,85,87,72,85,81,80,87,77,85,87,84,83,86,85,89,79,90,84,86,80,88,83,88,80,88,84,88,85,89,81,88,81,90,78,93,76,92,77,80,85,77,74,81,71,77,64,76,81,47,69,66,59,54,51,49,51,52,52,51,49,50,53,51,51,52,50,51,53,50,52,53,52,52,52,52,50,52,52,51,51,52,51,52,50,50,52,51,51,49,51,59,67,65,52,58,79,70,77,60,94,60,82,79,73,68,46,51,65,47,94,88,56,59,62,66,63,48,52,53,50,39,52,64,61,49,65,82,43,58,68,53,68,69,41,99,54,63,64,51,57,50,56,56,56,72,36,39,26,76,60,36,50,60,68,76,75,114

Mean predicted aligned error: 21.45 Å

Foldseek 3Di:
DDDDDDDDDDDDDDDDDDDDDDDDDDDDDDDDDDDDDDDDDDDDDDPPPPPPPPPPVVVVVVVVVVVVVVVVVVVVVVVVVVVVVVVVVVVVVVVCVVVVPPLPLPPDDQAAAAPDPPGDPVVNVVSNCSNCVVVVVVVPDPDCPVVVVVLVRYHPVRVVVVVD

pLDDT: mean 71.22, std 22.01, range [31.84, 96.75]

Radius of gyration: 42.48 Å; Cα contacts (8 Å, |Δi|>4): 43; chains: 1; bounding box: 95×66×98 Å